Protein AF-A0AAX0PZ15-F1 (afdb_monomer_lite)

Secondary structure (DSSP, 8-state):
-TTS-SSPPP--EEEETTEEEEETTEE--HHHHHHHHHHHHHHTT--EEEEEEE-TTS-EEEEEEE-HHHHHHHHHH-

Organism: NCBI:txid1358

Foldseek 3Di:
DVQADPDDDDKDFDDDPLQTQDIPNHGDDSVVLQVVQLVVQVSRVAAWDWDWDADPVGDIDTDIDRRRSVRVSVVVSD

Sequence (78 aa):
IEKTPDTPTEVEISFEKGIPTELNGKKMKFADIIQELNETAGENGVGRIDHIENRLVGIKSREVYEAPAATVLLNAHK

Structure (mmCIF, N/CA/C/O backbone):
data_AF-A0AAX0PZ15-F1
#
_entry.id   AF-A0AAX0PZ15-F1
#
loop_
_atom_site.group_PDB
_atom_site.id
_atom_site.type_symbol
_atom_site.label_atom_id
_atom_site.label_alt_id
_atom_site.label_comp_id
_atom_site.label_asym_id
_atom_site.label_entity_id
_atom_site.label_seq_id
_atom_site.pdbx_PDB_ins_code
_atom_site.Cartn_x
_atom_site.Cartn_y
_atom_site.Cartn_z
_atom_site.occupancy
_atom_site.B_iso_or_equiv
_atom_site.auth_seq_id
_atom_site.auth_comp_id
_atom_site.auth_asym_id
_atom_site.auth_atom_id
_atom_site.pdbx_PDB_model_num
ATOM 1 N N . ILE A 1 1 ? 6.282 13.562 -1.878 1.00 71.75 1 ILE A N 1
ATOM 2 C CA . ILE A 1 1 ? 6.946 13.600 -0.554 1.00 71.75 1 ILE A CA 1
ATOM 3 C C . ILE A 1 1 ? 6.993 15.032 -0.041 1.00 71.75 1 ILE A C 1
ATOM 5 O O . ILE A 1 1 ? 6.428 15.275 0.998 1.00 71.75 1 ILE A O 1
ATOM 9 N N . GLU A 1 2 ? 7.510 16.011 -0.787 1.00 85.88 2 GLU A N 1
ATOM 10 C CA . GLU A 1 2 ? 7.579 17.425 -0.333 1.00 85.88 2 GLU A CA 1
ATOM 11 C C . GLU A 1 2 ? 6.239 18.100 0.050 1.00 85.88 2 GLU A C 1
ATOM 13 O O . GLU A 1 2 ? 6.245 19.210 0.565 1.00 85.88 2 GLU A O 1
ATOM 18 N N . LYS A 1 3 ? 5.093 17.463 -0.228 1.00 92.19 3 LYS A N 1
ATOM 19 C CA . LYS A 1 3 ? 3.741 17.960 0.082 1.00 92.19 3 LYS A CA 1
ATOM 20 C C . LYS A 1 3 ? 2.934 17.010 0.979 1.00 92.19 3 LYS A C 1
ATOM 22 O O . LYS A 1 3 ? 1.716 17.134 1.032 1.00 92.19 3 LYS A O 1
ATOM 27 N N . THR A 1 4 ? 3.573 16.015 1.591 1.00 96.56 4 THR A N 1
ATOM 28 C CA . THR A 1 4 ? 2.887 15.127 2.541 1.00 96.56 4 THR A CA 1
ATOM 29 C C . THR A 1 4 ? 2.644 15.866 3.857 1.00 96.56 4 THR A C 1
ATOM 31 O O . THR A 1 4 ? 3.372 16.819 4.144 1.00 96.56 4 THR A O 1
ATOM 34 N N . PRO A 1 5 ? 1.666 15.444 4.672 1.00 96.38 5 PRO A N 1
ATOM 35 C CA . PRO A 1 5 ? 1.497 15.979 6.017 1.00 96.38 5 PRO A CA 1
ATOM 36 C C . PRO A 1 5 ? 2.782 15.858 6.854 1.00 96.38 5 PRO A C 1
ATOM 38 O O . PRO A 1 5 ? 3.485 14.851 6.774 1.00 96.38 5 PRO A O 1
ATOM 41 N N . ASP A 1 6 ? 3.062 16.866 7.685 1.00 96.44 6 A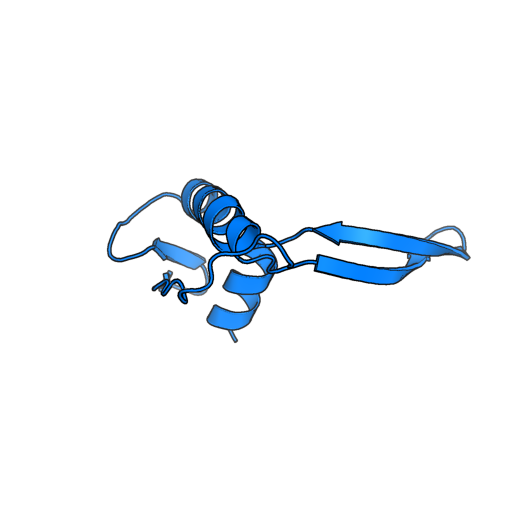SP A N 1
ATOM 42 C CA . ASP A 1 6 ? 4.193 16.846 8.631 1.00 96.44 6 ASP A CA 1
ATOM 43 C C . ASP A 1 6 ? 3.898 15.994 9.879 1.00 96.44 6 ASP A C 1
ATOM 45 O O . ASP A 1 6 ? 4.801 15.624 10.632 1.00 96.44 6 ASP A O 1
ATOM 49 N N . THR A 1 7 ? 2.620 15.691 10.119 1.00 96.25 7 THR A N 1
ATOM 50 C CA . THR A 1 7 ? 2.154 14.877 11.243 1.00 96.25 7 THR A CA 1
ATOM 51 C C . THR A 1 7 ? 1.869 13.446 10.790 1.00 96.25 7 THR A C 1
ATOM 53 O O . THR A 1 7 ? 1.141 13.272 9.808 1.00 96.25 7 THR A O 1
ATOM 56 N N . PRO A 1 8 ? 2.358 12.419 11.509 1.00 95.69 8 PRO A N 1
ATOM 57 C CA . PRO A 1 8 ? 2.043 11.030 11.194 1.00 95.69 8 PRO A CA 1
ATOM 58 C C . PRO A 1 8 ? 0.537 10.754 11.219 1.00 95.69 8 PRO A C 1
ATOM 60 O O . PRO A 1 8 ? -0.181 11.268 12.076 1.00 95.69 8 PRO A O 1
ATOM 63 N N . THR A 1 9 ? 0.079 9.902 10.302 1.00 97.31 9 THR A N 1
ATOM 64 C CA . THR A 1 9 ? -1.275 9.337 10.329 1.00 97.31 9 THR A CA 1
ATOM 65 C C . THR A 1 9 ? -1.205 7.898 10.825 1.00 97.31 9 THR A C 1
ATOM 67 O O . THR A 1 9 ? -0.485 7.082 10.250 1.00 97.31 9 THR A O 1
ATOM 70 N N . GLU A 1 10 ? -1.948 7.583 11.882 1.00 97.31 10 GLU A N 1
ATOM 71 C CA . GLU A 1 10 ? -2.082 6.218 12.392 1.00 97.31 10 GLU A CA 1
ATOM 72 C C . GLU A 1 10 ? -3.305 5.544 11.769 1.00 97.31 10 GLU A C 1
ATOM 74 O O . GLU A 1 10 ? -4.366 6.156 11.642 1.00 97.31 10 GLU A O 1
ATOM 79 N N . VAL A 1 11 ? -3.147 4.281 11.373 1.00 97.00 11 VAL A N 1
ATOM 80 C CA . VAL A 1 11 ? -4.235 3.449 10.856 1.00 97.00 11 VAL A CA 1
ATOM 81 C C . VAL A 1 11 ? -4.219 2.093 11.548 1.00 97.00 11 VAL A C 1
ATOM 83 O O . VAL A 1 11 ? -3.168 1.465 11.673 1.00 97.00 11 VAL A O 1
ATOM 86 N N . GLU A 1 12 ? -5.388 1.629 11.976 1.00 98.00 12 GLU A N 1
ATOM 87 C CA . GLU A 1 12 ? -5.577 0.300 12.557 1.00 98.00 12 GLU A CA 1
ATOM 88 C C . GLU A 1 12 ? -6.395 -0.564 11.599 1.00 98.00 12 GLU A C 1
ATOM 90 O O . GLU A 1 12 ? -7.461 -0.157 11.142 1.00 98.00 12 GLU A O 1
ATOM 95 N N . ILE A 1 13 ? -5.900 -1.760 11.285 1.00 98.19 13 ILE A N 1
ATOM 96 C CA . ILE A 1 13 ? -6.548 -2.674 10.342 1.00 98.19 13 ILE A CA 1
ATOM 97 C C . ILE A 1 13 ? -6.784 -4.000 11.050 1.00 98.19 13 ILE A C 1
ATOM 99 O O . ILE A 1 13 ? -5.833 -4.650 11.485 1.00 98.19 13 ILE A O 1
ATOM 103 N N . SER A 1 14 ? -8.040 -4.436 11.129 1.00 98.12 14 SER A N 1
ATOM 104 C CA . SER A 1 14 ? -8.364 -5.769 11.642 1.00 98.12 14 SER A CA 1
ATOM 105 C C . SER A 1 14 ? -8.536 -6.759 10.498 1.00 98.12 14 SER A C 1
ATOM 107 O O . SER A 1 14 ? -9.173 -6.467 9.480 1.00 98.12 14 SER A O 1
ATOM 109 N N . PHE A 1 15 ? -7.994 -7.957 10.695 1.00 97.94 15 PHE A N 1
ATOM 110 C CA . PHE A 1 15 ? -8.051 -9.049 9.735 1.00 97.94 15 PHE A CA 1
ATOM 111 C C . PHE A 1 15 ? -8.859 -10.218 10.292 1.00 97.94 15 PHE A C 1
ATOM 113 O O . PHE A 1 15 ? -8.694 -10.614 11.446 1.00 97.94 15 PHE A O 1
ATOM 120 N N . GLU A 1 16 ? -9.651 -10.847 9.431 1.00 97.31 16 GLU A N 1
ATOM 121 C CA . GLU A 1 16 ? -10.271 -12.140 9.689 1.00 97.31 16 GLU A CA 1
ATOM 122 C C . GLU A 1 16 ? -9.830 -13.126 8.604 1.00 97.31 16 GLU A C 1
ATOM 124 O O . GLU A 1 16 ? -10.046 -12.904 7.414 1.00 97.31 16 GLU A O 1
ATOM 129 N N . LYS A 1 17 ? -9.180 -14.228 9.007 1.00 96.12 17 LYS A N 1
ATOM 130 C CA . LYS A 1 17 ? -8.686 -15.278 8.089 1.00 96.12 17 LYS A CA 1
ATOM 131 C C . LYS A 1 17 ? -7.826 -14.724 6.936 1.00 96.12 17 LYS A C 1
ATOM 133 O O . LYS A 1 17 ? -7.918 -15.193 5.806 1.00 96.12 17 LYS A O 1
ATOM 138 N N . GLY A 1 18 ? -7.001 -13.719 7.235 1.00 96.00 18 GLY A N 1
ATOM 139 C CA . GLY A 1 18 ? -6.111 -13.064 6.269 1.00 96.00 18 GLY A CA 1
ATOM 140 C C . GLY A 1 18 ? -6.777 -11.997 5.393 1.00 96.00 18 GLY A C 1
ATOM 141 O O . GLY A 1 18 ? -6.107 -11.394 4.562 1.00 96.00 18 GLY A O 1
ATOM 142 N N . ILE A 1 19 ? -8.072 -11.722 5.578 1.00 97.00 19 ILE A N 1
ATOM 143 C CA . ILE A 1 19 ? -8.806 -10.700 4.822 1.00 97.00 19 ILE A CA 1
ATOM 144 C C . ILE A 1 19 ? -9.062 -9.488 5.732 1.00 97.00 19 ILE A C 1
ATOM 146 O O . ILE A 1 19 ? -9.580 -9.678 6.831 1.00 97.00 19 ILE A O 1
ATOM 150 N N . PRO A 1 20 ? -8.746 -8.252 5.308 1.00 97.88 20 PRO A N 1
ATOM 151 C CA . PRO A 1 20 ? -9.126 -7.045 6.040 1.00 97.88 20 PRO A CA 1
ATOM 152 C C . PRO A 1 20 ? -10.647 -6.909 6.143 1.00 97.88 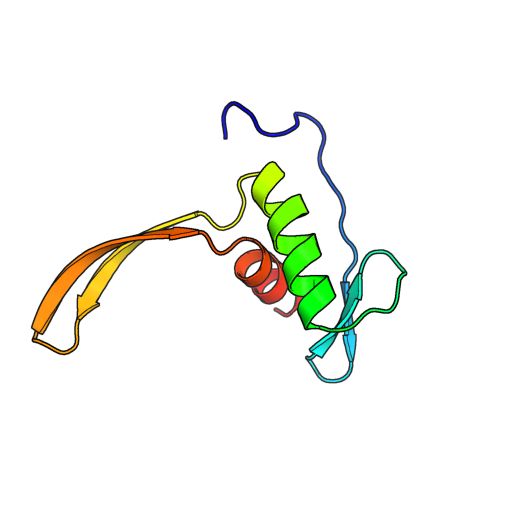20 PRO A C 1
ATOM 154 O O . PRO A 1 20 ? -11.351 -6.982 5.133 1.00 97.88 20 PRO A O 1
ATOM 157 N N . THR A 1 21 ? -11.153 -6.682 7.352 1.00 98.00 21 THR A N 1
ATOM 158 C CA . THR A 1 21 ? -12.597 -6.553 7.630 1.00 98.00 21 THR A CA 1
ATOM 159 C C . THR A 1 21 ? -12.978 -5.229 8.285 1.00 98.00 21 THR A C 1
ATOM 161 O O . THR A 1 21 ? -14.157 -4.872 8.325 1.00 98.00 21 THR A O 1
ATOM 164 N N . GLU A 1 22 ? -11.995 -4.513 8.825 1.00 98.25 22 GLU A N 1
ATOM 165 C CA . GLU A 1 22 ? -12.192 -3.305 9.617 1.00 98.25 22 GLU A CA 1
ATOM 166 C C . GLU A 1 22 ? -11.017 -2.346 9.424 1.00 98.25 22 GLU A C 1
ATOM 168 O O . GLU A 1 22 ? -9.869 -2.790 9.341 1.00 98.25 22 GLU A O 1
ATOM 173 N N . LEU A 1 23 ? -11.315 -1.048 9.366 1.00 98.38 23 LEU A N 1
ATOM 174 C CA . LEU A 1 23 ? -10.333 0.033 9.325 1.00 98.38 23 LEU A CA 1
ATOM 175 C C . LEU A 1 23 ? -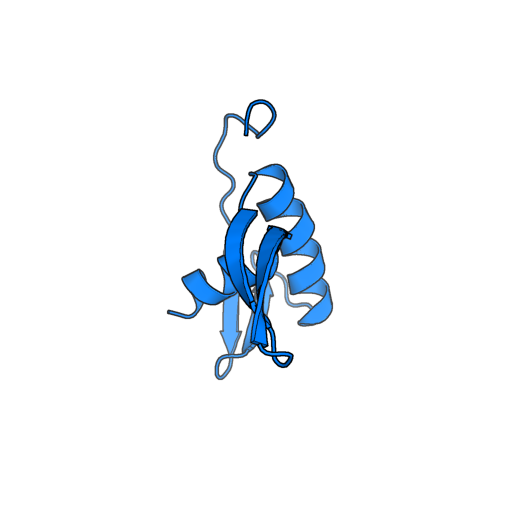10.714 1.070 10.387 1.00 98.38 23 LEU A C 1
ATOM 177 O O . LEU A 1 23 ? -11.859 1.521 10.420 1.00 98.38 23 LEU A O 1
ATOM 181 N N . ASN A 1 24 ? -9.779 1.415 11.274 1.00 97.56 24 ASN A N 1
ATOM 182 C CA . ASN A 1 24 ? -9.951 2.392 12.357 1.00 97.56 24 ASN A CA 1
ATOM 183 C C . ASN A 1 24 ? -11.205 2.145 13.220 1.00 97.56 24 ASN A C 1
ATOM 185 O O . ASN A 1 24 ? -11.971 3.065 13.509 1.00 97.56 24 ASN A O 1
ATOM 189 N N . GLY A 1 25 ? -11.461 0.887 13.591 1.00 97.12 25 GLY A N 1
ATOM 190 C CA . GLY A 1 25 ? -12.625 0.522 14.405 1.00 97.12 25 GLY A CA 1
ATOM 191 C C . GLY A 1 25 ? -13.947 0.396 13.628 1.00 97.12 25 GLY A C 1
ATOM 192 O O . GLY A 1 25 ? -15.001 0.139 14.216 1.00 97.12 25 GLY A O 1
ATOM 193 N N . LYS A 1 26 ? -13.943 0.634 12.306 1.00 97.88 26 LYS A N 1
ATOM 194 C CA . LYS A 1 26 ? -15.151 0.665 11.472 1.00 97.88 26 LYS A CA 1
ATOM 195 C C . LYS A 1 26 ? -15.186 -0.492 10.482 1.00 97.88 26 LYS A C 1
ATOM 197 O O . LYS A 1 26 ? -14.384 -0.573 9.550 1.00 97.88 26 LYS A O 1
ATOM 202 N N . LYS A 1 27 ? -16.170 -1.380 10.652 1.00 97.94 27 LYS A N 1
ATOM 203 C CA . LYS A 1 27 ? -16.417 -2.478 9.709 1.00 97.94 27 LYS A CA 1
ATOM 204 C C . LYS A 1 27 ? -16.888 -1.931 8.374 1.00 97.94 27 LYS A C 1
ATOM 206 O O . LYS A 1 27 ? -17.837 -1.147 8.313 1.00 97.94 27 LYS A O 1
ATOM 211 N N . MET A 1 28 ? -16.258 -2.388 7.305 1.00 97.25 28 MET A N 1
ATOM 212 C CA . MET A 1 28 ? -16.589 -1.982 5.943 1.00 97.25 28 MET A CA 1
ATOM 213 C C . MET A 1 28 ? -16.162 -3.063 4.949 1.00 97.25 28 MET A C 1
ATOM 215 O O . MET A 1 28 ? -15.477 -4.021 5.312 1.00 97.25 28 MET A O 1
ATOM 219 N N . LYS A 1 29 ? -16.623 -2.967 3.697 1.00 97.69 29 LYS A N 1
ATOM 220 C CA . LYS A 1 29 ? -16.277 -3.975 2.689 1.00 97.69 29 LYS A CA 1
ATOM 221 C C . LYS A 1 29 ? -14.804 -3.834 2.332 1.00 97.69 29 LYS A C 1
ATOM 223 O O . LYS A 1 29 ? -14.273 -2.732 2.303 1.00 97.69 29 LYS A O 1
ATOM 228 N N . PHE A 1 30 ? -14.172 -4.939 1.950 1.00 97.06 30 PHE A N 1
ATOM 229 C CA . PHE A 1 30 ? -12.762 -4.940 1.557 1.00 97.06 30 PHE A CA 1
ATOM 230 C C . PHE A 1 30 ? -12.426 -3.903 0.465 1.00 97.06 30 PHE A C 1
ATOM 232 O O . PHE A 1 30 ? -11.396 -3.243 0.542 1.00 97.06 30 PHE A O 1
ATOM 239 N N . ALA A 1 31 ? -13.315 -3.707 -0.515 1.00 97.94 31 ALA A N 1
ATOM 240 C CA . ALA A 1 31 ? -13.139 -2.681 -1.546 1.00 97.94 31 ALA A CA 1
ATOM 241 C C . ALA A 1 31 ? -13.129 -1.250 -0.974 1.00 97.94 31 ALA A C 1
ATOM 243 O O . ALA A 1 31 ? -12.330 -0.431 -1.419 1.00 97.94 31 ALA A O 1
ATOM 244 N N . ASP A 1 32 ? -13.961 -0.979 0.036 1.00 98.31 32 ASP A N 1
ATOM 245 C CA . ASP A 1 32 ? -14.023 0.324 0.705 1.00 98.31 32 ASP A CA 1
ATOM 246 C C . ASP A 1 32 ? -12.734 0.566 1.513 1.00 98.31 32 ASP A C 1
ATOM 248 O O . ASP A 1 32 ? -12.165 1.650 1.442 1.00 98.31 32 ASP A O 1
ATOM 252 N N . ILE A 1 33 ? -12.201 -0.473 2.179 1.00 98.44 33 ILE A N 1
ATOM 253 C CA . ILE A 1 33 ? -10.899 -0.414 2.877 1.00 98.44 33 ILE A CA 1
ATOM 254 C C . ILE A 1 33 ? -9.778 -0.066 1.895 1.00 98.44 33 ILE A C 1
ATOM 256 O O . ILE A 1 33 ? -8.928 0.768 2.192 1.00 98.44 33 ILE A O 1
ATOM 260 N N . ILE A 1 34 ? -9.758 -0.699 0.716 1.00 98.50 34 ILE A N 1
ATOM 261 C CA . ILE A 1 34 ? -8.759 -0.396 -0.318 1.00 98.50 34 ILE A CA 1
ATOM 262 C C . ILE A 1 34 ? -8.867 1.068 -0.755 1.00 98.50 34 ILE A C 1
ATOM 264 O O . ILE A 1 34 ? -7.839 1.722 -0.923 1.00 98.50 34 ILE A O 1
ATOM 268 N N . GLN A 1 35 ? -10.083 1.577 -0.961 1.00 98.44 35 GLN A N 1
ATOM 269 C CA . GLN A 1 35 ? -10.290 2.957 -1.389 1.00 98.44 35 GLN A CA 1
ATOM 270 C C . GLN A 1 35 ? -9.811 3.955 -0.327 1.00 98.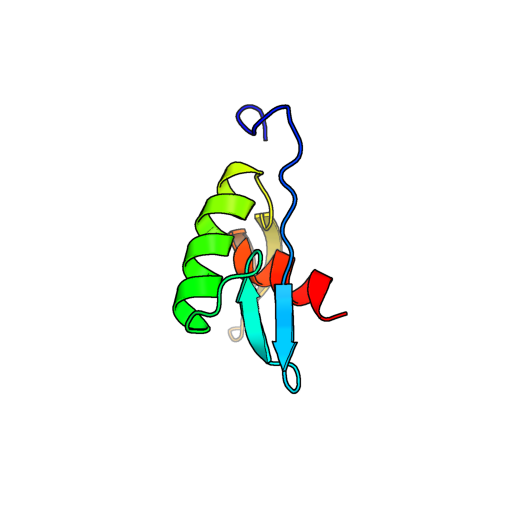44 35 GLN A C 1
ATOM 272 O O . GLN A 1 35 ? -9.024 4.841 -0.653 1.00 98.44 35 GLN A O 1
ATOM 277 N N . GLU A 1 36 ? -10.199 3.758 0.933 1.00 98.25 36 GLU A N 1
ATOM 278 C CA . GLU A 1 36 ? -9.798 4.629 2.043 1.00 98.25 36 GLU A CA 1
ATOM 279 C C . GLU A 1 36 ? -8.277 4.596 2.259 1.00 98.25 36 GLU A C 1
ATOM 281 O O . GLU A 1 36 ? -7.632 5.639 2.345 1.00 98.25 36 GLU A O 1
ATOM 286 N N . LEU A 1 37 ? -7.656 3.411 2.219 1.00 98.44 37 LEU A N 1
ATOM 287 C CA . LEU A 1 37 ? -6.200 3.296 2.320 1.00 98.44 37 LEU A CA 1
ATOM 288 C C . LEU A 1 37 ? -5.462 3.905 1.122 1.00 98.44 37 LEU A C 1
ATOM 290 O O . LEU A 1 37 ? -4.348 4.394 1.296 1.00 98.44 37 LEU A O 1
ATOM 294 N N . ASN A 1 38 ? -6.034 3.885 -0.086 1.00 98.56 38 ASN A N 1
ATOM 295 C CA . ASN A 1 38 ? -5.423 4.552 -1.237 1.00 98.56 38 ASN A CA 1
ATOM 296 C C . ASN A 1 38 ? -5.366 6.066 -1.040 1.00 98.56 38 ASN A C 1
ATOM 298 O O . ASN A 1 38 ? -4.344 6.670 -1.359 1.00 98.56 38 ASN A O 1
ATOM 302 N N . GLU A 1 39 ? -6.429 6.656 -0.495 1.00 98.00 39 GLU A N 1
ATOM 303 C CA . GLU A 1 39 ? -6.480 8.080 -0.169 1.00 98.00 39 GLU A CA 1
ATOM 304 C C . GLU A 1 39 ? -5.504 8.400 0.969 1.00 98.00 39 GLU A C 1
ATOM 306 O O . GLU A 1 39 ? -4.519 9.105 0.755 1.00 98.00 39 GLU A O 1
ATOM 311 N N . THR A 1 40 ? -5.689 7.798 2.147 1.00 97.75 40 THR A N 1
ATOM 312 C CA . THR A 1 40 ? -4.891 8.120 3.339 1.00 97.75 40 THR A CA 1
ATOM 313 C C . THR A 1 40 ? -3.401 7.830 3.149 1.00 97.75 40 THR A C 1
ATOM 315 O O . THR A 1 40 ? -2.549 8.661 3.468 1.00 97.75 40 THR A O 1
ATOM 318 N N . ALA A 1 41 ? -3.035 6.663 2.613 1.00 97.88 41 ALA A N 1
ATOM 319 C CA . ALA A 1 41 ? -1.626 6.330 2.406 1.00 97.88 41 ALA A CA 1
ATOM 320 C C . ALA A 1 41 ? -1.024 7.109 1.222 1.00 97.88 41 ALA A C 1
ATOM 322 O O . ALA A 1 41 ? 0.161 7.450 1.249 1.00 97.88 41 ALA A O 1
ATOM 323 N N . GLY A 1 42 ? -1.837 7.431 0.209 1.00 97.38 42 GLY A N 1
ATOM 324 C CA . GLY A 1 42 ? -1.445 8.268 -0.924 1.00 97.38 42 GLY A CA 1
ATOM 325 C C . GLY A 1 42 ? -1.108 9.701 -0.507 1.00 97.38 42 GLY A C 1
ATOM 326 O O . GLY A 1 42 ? -0.065 10.221 -0.908 1.00 97.38 42 GLY A O 1
ATOM 327 N N . GLU A 1 43 ? -1.910 10.308 0.373 1.00 97.38 43 GLU A N 1
ATOM 328 C CA . GLU A 1 43 ? -1.632 11.623 0.979 1.00 97.38 43 GLU A CA 1
ATOM 329 C C . GLU A 1 43 ? -0.301 11.641 1.742 1.00 97.38 43 GLU A C 1
ATOM 331 O O . GLU A 1 43 ? 0.421 12.639 1.732 1.00 97.38 43 GLU A O 1
ATOM 336 N N . ASN A 1 44 ? 0.071 10.504 2.332 1.00 97.38 44 ASN A N 1
ATOM 337 C CA . ASN A 1 44 ? 1.344 10.296 3.022 1.00 97.38 44 ASN A CA 1
ATOM 338 C C . ASN A 1 44 ? 2.485 9.838 2.083 1.00 97.38 44 ASN A C 1
ATOM 340 O O . ASN A 1 44 ? 3.600 9.571 2.529 1.00 97.38 44 ASN A O 1
ATOM 344 N N . GLY A 1 45 ? 2.248 9.759 0.768 1.00 96.75 45 GLY A N 1
ATOM 345 C CA . GLY A 1 45 ? 3.260 9.423 -0.239 1.00 96.75 45 GLY A CA 1
ATOM 346 C C . GLY A 1 45 ? 3.733 7.964 -0.230 1.00 96.75 45 GLY A C 1
ATOM 347 O O . GLY A 1 45 ? 4.808 7.672 -0.767 1.00 96.75 45 GLY A O 1
ATOM 348 N N . VAL A 1 46 ? 2.962 7.057 0.371 1.00 97.75 46 VAL A N 1
ATOM 349 C CA . VAL A 1 46 ? 3.277 5.627 0.493 1.00 97.75 46 VAL A CA 1
ATOM 350 C C . VAL A 1 46 ? 2.958 4.877 -0.805 1.00 97.75 46 VAL A C 1
ATOM 352 O O . VAL A 1 46 ? 1.990 5.173 -1.497 1.00 97.75 46 VAL A O 1
ATOM 355 N N . GLY A 1 47 ? 3.759 3.853 -1.118 1.00 96.94 47 GLY A N 1
ATOM 356 C CA . GLY A 1 47 ? 3.465 2.897 -2.193 1.00 96.94 47 GLY A CA 1
ATOM 357 C C . GLY A 1 47 ? 3.958 3.284 -3.585 1.00 96.94 47 GLY A C 1
ATOM 358 O O . GLY A 1 47 ? 3.460 2.748 -4.572 1.00 96.94 47 GLY A O 1
ATOM 359 N N . ARG A 1 48 ? 4.941 4.184 -3.681 1.00 97.12 48 ARG A N 1
ATOM 360 C CA . ARG A 1 48 ? 5.623 4.520 -4.940 1.00 97.12 48 ARG A CA 1
ATOM 361 C C . ARG A 1 48 ? 6.729 3.512 -5.238 1.00 97.12 48 ARG A C 1
ATOM 363 O O . ARG A 1 48 ? 7.586 3.268 -4.389 1.00 97.12 48 ARG A O 1
ATOM 370 N N . ILE A 1 49 ? 6.733 2.967 -6.449 1.00 97.12 49 ILE A N 1
ATOM 371 C CA . ILE A 1 49 ? 7.698 1.964 -6.909 1.00 97.12 49 ILE A CA 1
ATOM 372 C C . ILE A 1 49 ? 8.256 2.432 -8.256 1.00 97.12 49 ILE A C 1
ATOM 374 O O . ILE A 1 49 ? 7.490 2.681 -9.180 1.00 97.12 49 ILE A O 1
ATOM 378 N N . ASP A 1 50 ? 9.579 2.548 -8.371 1.00 97.69 50 ASP A N 1
ATOM 379 C CA . ASP A 1 50 ? 10.296 2.777 -9.635 1.00 97.69 50 ASP A CA 1
ATOM 380 C C . ASP A 1 50 ? 11.244 1.600 -9.838 1.00 97.69 50 ASP A C 1
ATOM 382 O O . ASP A 1 50 ? 12.158 1.385 -9.033 1.00 97.69 50 ASP A O 1
ATOM 386 N N . HIS A 1 51 ? 10.992 0.797 -10.871 1.00 97.25 51 HIS A N 1
ATOM 387 C CA . HIS A 1 51 ? 11.799 -0.388 -11.126 1.00 97.25 51 HIS A CA 1
ATOM 388 C C . HIS A 1 51 ? 11.932 -0.718 -12.607 1.00 97.25 51 HIS A C 1
ATOM 390 O O . HIS A 1 51 ? 11.228 -0.189 -13.465 1.00 97.25 51 HIS A O 1
ATOM 396 N N . ILE A 1 52 ? 12.863 -1.622 -12.901 1.00 97.81 52 ILE A N 1
ATOM 397 C CA . ILE A 1 52 ? 12.981 -2.242 -14.215 1.00 97.81 52 ILE A CA 1
ATOM 398 C C . ILE A 1 52 ? 12.446 -3.664 -14.114 1.00 97.81 52 ILE A C 1
ATOM 400 O O . ILE A 1 52 ? 12.985 -4.485 -13.372 1.00 97.81 52 ILE A O 1
ATOM 404 N N . GLU A 1 53 ? 11.435 -3.968 -14.915 1.00 97.56 53 GLU A N 1
ATOM 405 C CA . GLU A 1 53 ? 10.812 -5.285 -14.984 1.00 97.56 53 GLU A CA 1
ATOM 406 C C . GLU A 1 53 ? 11.114 -5.996 -16.305 1.00 97.56 53 GLU A C 1
ATOM 408 O O . GLU A 1 53 ? 11.367 -5.372 -17.339 1.00 97.56 53 GLU A O 1
ATOM 413 N N . ASN A 1 54 ? 11.093 -7.330 -16.272 1.00 97.75 54 ASN A N 1
ATOM 414 C CA . ASN A 1 54 ? 11.154 -8.155 -17.476 1.00 97.75 54 ASN A CA 1
ATOM 415 C C . ASN A 1 54 ? 9.734 -8.392 -17.990 1.00 97.75 54 ASN A C 1
ATOM 417 O O . ASN A 1 54 ? 8.887 -8.887 -17.249 1.00 97.75 54 ASN A O 1
ATOM 421 N N . ARG A 1 55 ? 9.490 -8.105 -19.268 1.00 96.62 55 ARG A N 1
ATOM 422 C CA . ARG A 1 55 ? 8.216 -8.406 -19.925 1.00 96.62 55 ARG A CA 1
ATOM 423 C C . ARG A 1 55 ? 8.243 -9.766 -20.601 1.00 96.62 55 ARG A C 1
ATOM 425 O O . ARG A 1 55 ? 9.291 -10.244 -21.028 1.00 96.62 55 ARG A O 1
ATOM 432 N N . LEU A 1 56 ? 7.053 -10.344 -20.770 1.00 96.31 56 LEU A N 1
ATOM 433 C CA . LEU A 1 56 ? 6.861 -11.655 -21.396 1.00 96.31 56 LEU A CA 1
ATOM 434 C C . LEU A 1 56 ? 7.506 -11.756 -22.790 1.00 96.31 56 LEU A C 1
ATOM 436 O O . LEU A 1 56 ? 8.050 -12.796 -23.138 1.00 96.31 56 LEU A O 1
ATOM 440 N N . VAL A 1 57 ? 7.498 -10.667 -23.568 1.00 96.62 57 VAL A N 1
ATOM 441 C CA . VAL A 1 57 ? 8.073 -10.615 -24.928 1.00 96.62 57 VAL A CA 1
ATOM 442 C C . VAL A 1 57 ? 9.608 -10.506 -24.958 1.00 96.62 57 VAL A C 1
ATOM 444 O O . VAL A 1 57 ? 10.186 -10.301 -26.020 1.00 96.62 57 VAL A O 1
ATOM 447 N N . GLY A 1 58 ? 10.281 -10.630 -23.809 1.00 96.62 58 GLY A N 1
ATOM 448 C CA . GLY A 1 58 ? 11.745 -10.679 -23.720 1.00 96.62 58 GLY A CA 1
ATOM 449 C C . GLY A 1 58 ? 12.443 -9.318 -23.653 1.00 96.62 58 GLY A C 1
ATOM 450 O O . GLY A 1 58 ? 13.665 -9.256 -23.756 1.00 96.62 58 GLY A O 1
ATOM 451 N N . ILE A 1 59 ? 11.695 -8.229 -23.458 1.00 97.62 59 ILE A N 1
ATOM 452 C CA . ILE A 1 59 ? 12.252 -6.881 -23.273 1.00 97.62 59 ILE A CA 1
ATOM 453 C C . ILE A 1 59 ? 12.198 -6.461 -21.806 1.00 97.62 59 ILE A C 1
ATOM 455 O O . ILE A 1 59 ? 11.361 -6.938 -21.038 1.00 97.62 59 ILE A O 1
ATOM 459 N N . LYS A 1 60 ? 13.066 -5.523 -21.427 1.00 97.81 60 LYS A N 1
ATOM 460 C CA . LYS A 1 60 ? 12.964 -4.817 -20.148 1.00 97.81 60 LYS A CA 1
ATOM 461 C C . LYS A 1 60 ? 12.170 -3.527 -20.328 1.00 97.81 60 LYS A C 1
ATOM 463 O O . LYS A 1 60 ? 12.339 -2.856 -21.343 1.00 97.81 60 LYS A O 1
ATOM 468 N N . SER A 1 61 ? 11.353 -3.182 -19.339 1.00 97.25 61 SER A N 1
ATOM 469 C CA . SER A 1 61 ? 10.689 -1.877 -19.250 1.00 97.25 61 SER A CA 1
ATOM 470 C C . SER A 1 61 ? 11.022 -1.229 -17.916 1.00 97.25 61 SER A C 1
ATOM 472 O O . SER A 1 61 ? 11.081 -1.928 -16.906 1.00 97.25 61 SER A O 1
ATOM 474 N N . ARG A 1 62 ? 11.260 0.084 -17.909 1.00 97.94 62 ARG A N 1
ATOM 475 C CA . ARG A 1 62 ? 11.307 0.863 -16.669 1.00 97.94 62 ARG A CA 1
ATOM 476 C C . ARG A 1 62 ? 9.925 1.442 -16.445 1.00 97.94 62 ARG A C 1
ATOM 478 O O . ARG A 1 62 ? 9.429 2.151 -17.312 1.00 97.94 62 ARG A O 1
ATOM 485 N N . GLU A 1 63 ? 9.338 1.144 -15.301 1.00 97.75 63 GLU A N 1
ATOM 486 C CA . GLU A 1 63 ? 7.968 1.524 -14.986 1.00 97.75 63 GLU A CA 1
ATOM 487 C C . GLU A 1 63 ? 7.913 2.187 -13.617 1.00 97.75 63 GLU A C 1
ATOM 489 O O . GLU A 1 63 ? 8.698 1.873 -12.715 1.00 97.75 63 GLU A O 1
ATOM 494 N N . VAL A 1 64 ? 6.955 3.100 -13.483 1.00 97.50 64 VAL A N 1
ATOM 495 C CA . VAL A 1 64 ? 6.613 3.732 -12.215 1.00 97.50 64 VAL A CA 1
ATOM 496 C C . VAL A 1 64 ? 5.195 3.314 -11.859 1.00 97.50 64 VAL A C 1
ATOM 498 O O . VAL A 1 64 ? 4.272 3.513 -12.647 1.00 97.50 64 VAL A O 1
ATOM 501 N N . TYR A 1 65 ? 5.034 2.748 -10.668 1.00 97.69 65 TYR A N 1
ATOM 502 C CA . TYR A 1 65 ? 3.748 2.332 -10.122 1.00 97.69 65 TYR A CA 1
ATOM 503 C C . TYR A 1 65 ? 3.442 3.067 -8.823 1.00 97.69 65 TYR A C 1
ATOM 505 O O . TYR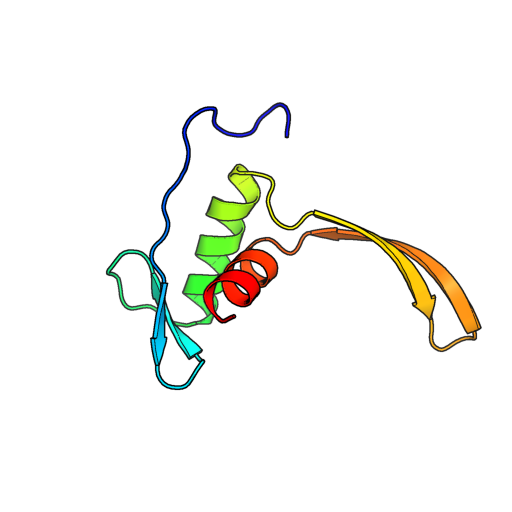 A 1 65 ? 4.340 3.403 -8.045 1.00 97.69 65 TYR A O 1
ATOM 513 N N . GLU A 1 66 ? 2.150 3.242 -8.567 1.00 97.75 66 GLU A N 1
ATOM 514 C CA . GLU A 1 66 ? 1.622 3.745 -7.305 1.00 97.75 66 GLU A CA 1
ATOM 515 C C . GLU A 1 66 ? 0.585 2.746 -6.786 1.00 97.75 66 GLU A C 1
ATOM 517 O O . GLU A 1 66 ? -0.435 2.497 -7.427 1.00 97.75 66 GLU A O 1
ATOM 522 N N . ALA A 1 67 ? 0.876 2.131 -5.639 1.00 98.12 67 ALA A N 1
ATOM 523 C CA . ALA A 1 67 ? 0.007 1.151 -4.993 1.00 98.12 67 ALA A CA 1
ATOM 524 C C . ALA A 1 67 ? -0.032 1.363 -3.464 1.00 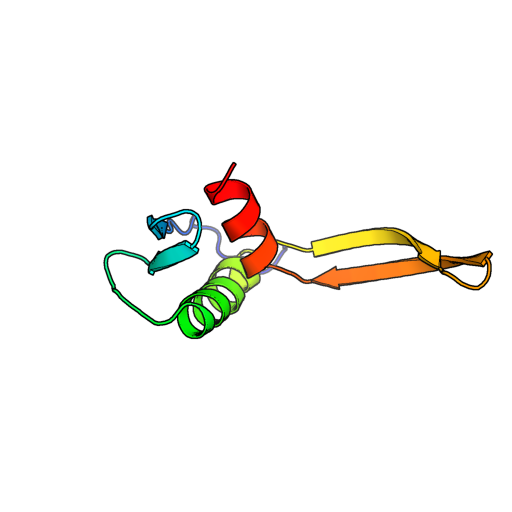98.12 67 ALA A C 1
ATOM 526 O O . ALA A 1 67 ? 0.510 0.541 -2.709 1.00 98.12 67 ALA A O 1
ATOM 527 N N . PRO A 1 68 ? -0.650 2.460 -2.980 1.00 98.31 68 PRO A N 1
ATOM 528 C CA . PRO A 1 68 ? -0.610 2.836 -1.567 1.00 98.31 68 PRO A CA 1
ATOM 529 C C . PRO A 1 68 ? -1.286 1.797 -0.668 1.00 98.31 68 PRO A C 1
ATOM 531 O O . PRO A 1 68 ? -0.632 1.239 0.217 1.00 98.31 68 PRO A O 1
ATOM 534 N N . ALA A 1 69 ? -2.548 1.443 -0.947 1.00 98.44 69 ALA A N 1
ATOM 535 C CA . ALA A 1 69 ? -3.285 0.474 -0.135 1.00 98.44 69 ALA A CA 1
ATOM 536 C C . ALA A 1 69 ? -2.619 -0.905 -0.127 1.00 98.44 69 ALA A C 1
ATOM 538 O O . ALA A 1 69 ? -2.464 -1.511 0.929 1.00 98.44 69 ALA A O 1
ATOM 539 N N . ALA A 1 70 ? -2.169 -1.390 -1.289 1.00 98.19 70 ALA A N 1
ATOM 540 C CA . ALA A 1 70 ? -1.492 -2.682 -1.386 1.00 98.19 70 ALA A CA 1
ATOM 541 C C . ALA A 1 70 ? -0.214 -2.715 -0.535 1.00 98.19 70 ALA A C 1
ATOM 543 O O . ALA A 1 70 ? 0.049 -3.701 0.149 1.00 98.19 70 ALA A O 1
ATOM 544 N N . THR A 1 71 ? 0.552 -1.621 -0.538 1.00 98.19 71 THR A N 1
ATOM 545 C CA . THR A 1 71 ? 1.764 -1.490 0.277 1.00 98.19 71 THR A CA 1
ATOM 546 C C . THR A 1 71 ? 1.441 -1.546 1.768 1.00 98.19 71 THR A C 1
ATOM 548 O O . THR A 1 71 ? 2.104 -2.275 2.506 1.00 98.19 71 THR A O 1
ATOM 551 N N . VAL A 1 72 ? 0.418 -0.817 2.221 1.00 98.25 72 VAL A N 1
ATOM 552 C CA . VAL A 1 72 ? -0.005 -0.823 3.630 1.00 98.25 72 VAL A CA 1
ATOM 553 C C . VAL A 1 72 ? -0.518 -2.201 4.042 1.00 98.25 72 VAL A C 1
ATOM 555 O O . VAL A 1 72 ? -0.019 -2.770 5.009 1.00 98.25 72 VAL A O 1
ATOM 558 N N . LEU A 1 73 ? -1.449 -2.776 3.279 1.00 98.25 73 LEU A N 1
ATOM 559 C CA . LEU A 1 73 ? -2.052 -4.076 3.577 1.00 98.25 73 LEU A CA 1
ATOM 560 C C . LEU A 1 73 ? -1.014 -5.198 3.622 1.00 98.25 73 LEU A C 1
ATOM 562 O O . LEU A 1 73 ? -1.052 -6.032 4.523 1.00 98.25 73 LEU A O 1
ATOM 566 N N . LEU A 1 74 ? -0.062 -5.207 2.684 1.00 97.56 74 LEU A N 1
ATOM 567 C CA . LEU A 1 74 ? 0.994 -6.214 2.659 1.00 97.56 74 LEU A CA 1
ATOM 568 C C . LEU A 1 74 ? 1.948 -6.074 3.849 1.00 97.56 74 LEU A C 1
ATOM 570 O O . LEU A 1 74 ? 2.451 -7.081 4.331 1.00 97.56 74 LEU A O 1
ATOM 574 N N . ASN A 1 75 ? 2.219 -4.853 4.320 1.00 97.19 75 ASN A N 1
ATOM 575 C CA . ASN A 1 75 ? 3.031 -4.653 5.521 1.00 97.19 75 ASN A CA 1
ATOM 576 C C . ASN A 1 75 ? 2.267 -4.998 6.804 1.00 97.19 75 ASN A C 1
ATOM 578 O O . ASN A 1 75 ? 2.865 -5.584 7.694 1.00 97.19 75 ASN A O 1
ATOM 582 N N . ALA A 1 76 ? 0.969 -4.694 6.883 1.00 97.06 76 ALA A N 1
ATOM 583 C CA . ALA A 1 76 ? 0.137 -5.018 8.042 1.00 97.06 76 ALA A CA 1
ATOM 584 C C . ALA A 1 76 ? -0.154 -6.524 8.179 1.00 97.06 76 ALA A C 1
ATOM 586 O O . ALA A 1 76 ? -0.345 -7.012 9.287 1.00 97.06 76 ALA A O 1
ATOM 587 N N . HIS A 1 77 ? -0.204 -7.261 7.064 1.00 96.56 77 HIS A N 1
ATOM 588 C CA . HIS A 1 77 ? -0.457 -8.705 7.062 1.00 96.56 77 HIS A CA 1
ATOM 589 C C . HIS A 1 77 ? 0.798 -9.552 7.374 1.00 96.56 77 HIS A C 1
ATOM 591 O O . HIS A 1 77 ? 0.665 -10.723 7.729 1.00 96.56 77 HIS A O 1
ATOM 597 N N . LYS A 1 78 ? 2.008 -9.021 7.161 1.00 86.12 78 LYS A N 1
ATOM 598 C CA . LYS A 1 78 ? 3.272 -9.741 7.417 1.00 86.12 78 LYS A CA 1
ATOM 599 C C . LYS A 1 78 ? 3.497 -9.987 8.903 1.00 86.12 78 LYS A C 1
ATOM 601 O O . LYS A 1 78 ? 4.004 -11.090 9.202 1.00 86.12 78 LYS A O 1
#

pLDDT: mean 96.83, std 3.5, range [71.75, 98.56]

InterPro domains:
  IPR001518 Argininosuccinate synthase [PTHR11587] (2-78)
  IPR024074 Argininosuccinate synthetase, catalytic/multimerisation domain body [G3DSA:3.90.1260.10] (1-78)
  IPR024074 Argininosuccinate synthetase, catalytic/multimerisation domain body [SSF69864] (2-78)
  IPR048268 Arginosuccinate synthase C-terminal domain [PF20979] (2-78)

Radius of gyration: 15.09 Å; chains: 1; bounding box: 30×33×39 Å